Protein AF-A0A1Q7F976-F1 (afdb_monomer_lite)

pLDDT: mean 73.35, std 11.78, range [41.16, 89.0]

Structure (mmCIF, N/CA/C/O backbone):
data_AF-A0A1Q7F976-F1
#
_entry.id   AF-A0A1Q7F976-F1
#
loop_
_atom_site.group_PDB
_atom_site.id
_atom_site.type_symbol
_atom_site.label_atom_id
_atom_site.label_alt_id
_atom_site.label_comp_id
_atom_site.label_asym_id
_atom_site.label_entity_id
_atom_site.label_seq_id
_atom_site.pdbx_PDB_ins_code
_atom_site.Cartn_x
_atom_site.Cartn_y
_atom_site.Cartn_z
_atom_site.occupancy
_atom_site.B_iso_or_equiv
_atom_site.auth_seq_id
_atom_site.auth_comp_id
_atom_site.auth_asym_id
_atom_site.auth_atom_id
_atom_site.pdbx_PDB_model_num
ATOM 1 N N . MET A 1 1 ? 23.809 20.352 -14.534 1.00 45.12 1 MET A N 1
ATOM 2 C CA . MET A 1 1 ? 22.730 19.945 -15.462 1.00 45.12 1 MET A CA 1
ATOM 3 C C . MET A 1 1 ? 21.650 19.238 -14.644 1.00 45.12 1 MET A C 1
ATOM 5 O O . MET A 1 1 ? 21.762 18.044 -14.428 1.00 45.12 1 MET A O 1
ATOM 9 N N . SER A 1 2 ? 20.694 19.978 -14.065 1.00 55.66 2 SER A N 1
ATOM 10 C CA . SER A 1 2 ? 19.884 19.499 -12.921 1.00 55.66 2 SER A CA 1
ATOM 11 C C . SER A 1 2 ? 18.359 19.599 -13.085 1.00 55.66 2 SER A C 1
ATOM 13 O O . SER A 1 2 ? 17.654 19.548 -12.088 1.00 55.66 2 SER A O 1
ATOM 15 N N . TYR A 1 3 ? 17.821 19.748 -14.299 1.00 52.50 3 TYR A N 1
ATOM 16 C CA . TYR A 1 3 ? 16.358 19.837 -14.491 1.00 52.50 3 TYR A CA 1
ATOM 17 C C . TYR A 1 3 ? 15.817 19.083 -15.719 1.00 52.50 3 TYR A C 1
ATOM 19 O O . TYR A 1 3 ? 14.604 18.954 -15.863 1.00 52.50 3 TYR A O 1
ATOM 27 N N . ALA A 1 4 ? 16.682 18.533 -16.580 1.00 52.12 4 ALA A N 1
ATOM 28 C CA . ALA A 1 4 ? 16.247 17.774 -17.758 1.00 52.12 4 ALA A CA 1
ATOM 29 C C . ALA A 1 4 ? 15.749 16.356 -17.402 1.00 52.12 4 ALA A C 1
ATOM 31 O O . ALA A 1 4 ? 14.689 15.955 -17.876 1.00 52.12 4 ALA A O 1
ATOM 32 N N . HIS A 1 5 ? 16.421 15.655 -16.478 1.00 50.91 5 HIS A N 1
ATOM 33 C CA . HIS A 1 5 ? 16.017 14.314 -16.014 1.00 50.91 5 HIS A CA 1
ATOM 34 C C . HIS A 1 5 ? 14.672 14.295 -15.269 1.00 50.91 5 HIS A C 1
ATOM 36 O O . HIS A 1 5 ? 13.931 13.322 -15.339 1.00 50.91 5 HIS A O 1
ATOM 42 N N . VAL A 1 6 ? 14.295 15.403 -14.622 1.00 55.97 6 VAL A N 1
ATOM 43 C CA . VAL A 1 6 ? 12.993 15.534 -13.938 1.00 55.97 6 VAL A CA 1
ATOM 44 C C . VAL A 1 6 ? 11.844 15.720 -14.943 1.00 55.97 6 VAL A C 1
ATOM 46 O O . VAL A 1 6 ? 10.697 15.396 -14.647 1.00 55.97 6 VAL A O 1
ATOM 49 N N . ARG A 1 7 ? 12.140 16.215 -16.154 1.00 49.50 7 ARG A N 1
ATOM 50 C CA . ARG A 1 7 ? 11.146 16.503 -17.201 1.00 49.50 7 ARG A CA 1
ATOM 51 C C . ARG A 1 7 ? 10.972 15.371 -18.214 1.00 49.50 7 ARG A C 1
ATOM 53 O O . ARG A 1 7 ? 9.927 15.311 -18.852 1.00 49.50 7 ARG A O 1
ATOM 60 N N . GLN A 1 8 ? 11.964 14.492 -18.350 1.00 47.47 8 GLN A N 1
ATOM 61 C CA . GLN A 1 8 ? 11.939 13.363 -19.286 1.00 47.47 8 GLN A CA 1
ATOM 62 C C . GLN A 1 8 ? 11.235 12.111 -18.762 1.00 47.47 8 GLN A C 1
ATOM 64 O O . GLN A 1 8 ? 11.178 11.119 -19.477 1.00 47.47 8 GLN A O 1
ATOM 69 N N . GLY A 1 9 ? 10.636 12.159 -17.570 1.00 45.19 9 GLY A N 1
ATOM 70 C CA . GLY A 1 9 ? 9.813 11.051 -17.111 1.00 45.19 9 GLY A CA 1
ATOM 71 C C . GLY A 1 9 ? 10.620 9.766 -16.975 1.00 45.19 9 GLY A C 1
ATOM 72 O O . GLY A 1 9 ? 10.158 8.712 -17.394 1.00 45.19 9 GLY A O 1
ATOM 73 N N . GLU A 1 10 ? 11.780 9.823 -16.315 1.00 41.16 10 GLU A N 1
ATOM 74 C CA . GLU A 1 10 ? 12.321 8.635 -15.646 1.00 41.16 10 GLU A CA 1
ATOM 75 C C . GLU A 1 10 ? 11.420 8.291 -14.443 1.00 41.16 10 GLU A C 1
ATOM 77 O O . GLU A 1 10 ? 11.814 8.292 -13.284 1.00 41.16 10 GLU A O 1
ATOM 82 N N . PHE A 1 11 ? 10.148 8.011 -14.730 1.00 50.72 11 PHE A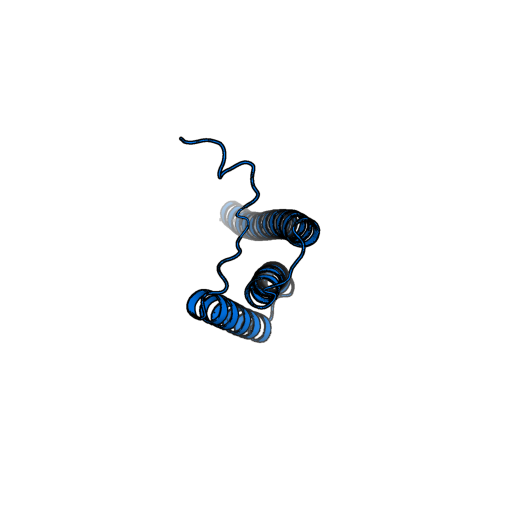 N 1
ATOM 83 C CA . PHE A 1 11 ? 9.279 7.173 -13.919 1.00 50.72 11 PHE A CA 1
ATOM 84 C C . PHE A 1 11 ? 9.633 5.709 -14.217 1.00 50.72 11 PHE A C 1
ATOM 86 O O . PHE A 1 11 ? 8.751 4.898 -14.486 1.00 50.72 11 PHE A O 1
ATOM 93 N N . THR A 1 12 ? 10.924 5.369 -14.220 1.00 50.41 12 THR A N 1
ATOM 94 C CA . THR A 1 12 ? 11.376 3.982 -14.281 1.00 50.41 12 THR A CA 1
ATOM 95 C C . THR A 1 12 ? 11.046 3.387 -12.920 1.00 50.41 12 THR A C 1
ATOM 97 O O . THR A 1 12 ? 11.738 3.580 -11.921 1.00 50.41 12 THR A O 1
ATOM 100 N N . TRP A 1 13 ? 9.872 2.768 -12.823 1.00 54.38 13 TRP A N 1
ATOM 101 C CA . TRP A 1 13 ? 9.531 1.999 -11.639 1.00 54.38 13 TRP A CA 1
ATOM 102 C C . TRP A 1 13 ? 10.619 0.931 -11.488 1.00 54.38 13 TRP A C 1
ATOM 104 O O . TRP A 1 13 ? 10.961 0.267 -12.460 1.00 54.38 13 TRP A O 1
ATOM 114 N N . SER A 1 14 ? 11.250 0.828 -10.316 1.00 58.41 14 SER A N 1
ATOM 115 C CA . SER A 1 14 ? 12.342 -0.131 -10.124 1.00 58.41 14 SER A CA 1
ATOM 116 C C . SER A 1 14 ? 11.773 -1.543 -10.296 1.00 58.41 14 SER A C 1
ATOM 118 O O . SER A 1 14 ? 11.034 -2.045 -9.448 1.00 58.41 14 SER A O 1
ATOM 120 N N . HIS A 1 15 ? 12.094 -2.153 -11.438 1.00 63.94 15 HIS A N 1
ATOM 121 C CA . HIS A 1 15 ? 11.772 -3.537 -11.788 1.00 63.94 15 HIS A CA 1
ATOM 122 C C . HIS A 1 15 ? 12.800 -4.517 -11.206 1.00 63.94 15 HIS A C 1
ATOM 124 O O . HIS A 1 15 ? 12.889 -5.668 -11.631 1.00 63.94 15 HIS A O 1
ATOM 130 N N . ASP A 1 16 ? 13.597 -4.067 -10.233 1.00 70.50 16 ASP A N 1
ATOM 131 C CA . ASP A 1 16 ? 14.537 -4.918 -9.525 1.00 70.50 16 ASP A CA 1
ATOM 132 C C . ASP A 1 16 ? 13.789 -6.068 -8.843 1.00 70.50 16 ASP A C 1
ATOM 134 O O . ASP A 1 16 ? 12.766 -5.875 -8.176 1.00 70.50 16 ASP A O 1
ATOM 138 N N . LEU A 1 17 ? 14.338 -7.279 -8.963 1.00 72.44 17 LEU A N 1
ATOM 139 C CA . LEU A 1 17 ? 13.794 -8.486 -8.330 1.00 72.44 17 LEU A CA 1
ATOM 140 C C . LEU A 1 17 ? 13.556 -8.288 -6.826 1.00 72.44 17 LEU A C 1
ATOM 142 O O . LEU A 1 17 ? 12.591 -8.811 -6.277 1.00 72.44 17 LEU A O 1
ATOM 146 N N . LEU A 1 18 ? 14.392 -7.483 -6.166 1.00 77.12 18 LEU A N 1
ATOM 147 C CA . LEU A 1 18 ? 14.248 -7.143 -4.753 1.00 77.12 18 LEU A CA 1
ATOM 148 C C . LEU A 1 18 ? 12.973 -6.333 -4.470 1.00 77.12 18 LEU A C 1
ATOM 150 O O . LEU A 1 18 ? 12.281 -6.608 -3.487 1.00 77.12 18 LEU A O 1
ATOM 154 N N . SER A 1 19 ? 12.629 -5.382 -5.339 1.00 74.06 19 SER A N 1
ATOM 155 C CA . SER A 1 19 ? 11.387 -4.608 -5.247 1.00 74.06 19 SER A CA 1
ATOM 156 C C . SER A 1 19 ? 10.177 -5.531 -5.398 1.00 74.06 19 SER A C 1
ATOM 158 O O . SER A 1 19 ? 9.275 -5.506 -4.562 1.00 74.06 19 SER A O 1
ATOM 160 N N . ILE A 1 20 ? 10.198 -6.420 -6.396 1.00 76.94 20 ILE A N 1
ATOM 161 C CA . ILE A 1 20 ? 9.134 -7.406 -6.653 1.00 76.94 20 ILE A CA 1
ATOM 162 C C . ILE A 1 20 ? 8.944 -8.340 -5.448 1.00 76.94 20 ILE A C 1
ATOM 164 O O . ILE A 1 20 ? 7.820 -8.507 -4.971 1.00 76.94 20 ILE A O 1
ATOM 168 N N . VAL A 1 21 ? 10.031 -8.906 -4.913 1.00 83.44 21 VAL A N 1
ATOM 169 C CA . VAL A 1 21 ? 9.994 -9.788 -3.733 1.00 83.44 21 VAL A CA 1
ATOM 170 C C . VAL A 1 21 ? 9.459 -9.045 -2.513 1.00 83.44 21 VAL A C 1
ATOM 172 O O . VAL A 1 21 ? 8.610 -9.573 -1.799 1.00 83.44 21 VAL A O 1
ATOM 175 N N . THR A 1 22 ? 9.898 -7.805 -2.295 1.00 82.38 22 THR A N 1
ATOM 176 C CA . THR A 1 22 ? 9.423 -6.977 -1.180 1.00 82.38 22 THR A CA 1
ATOM 177 C C . THR A 1 22 ? 7.912 -6.783 -1.259 1.00 82.38 22 THR A C 1
ATOM 179 O O . THR A 1 22 ? 7.203 -7.063 -0.294 1.00 82.38 22 THR A O 1
ATOM 182 N N . TYR A 1 23 ? 7.394 -6.376 -2.419 1.00 80.5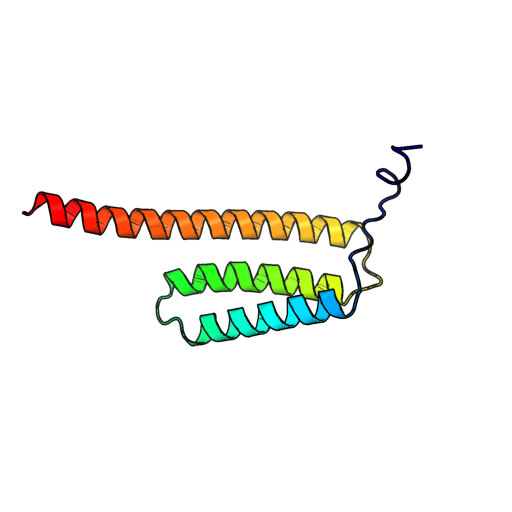6 23 TYR A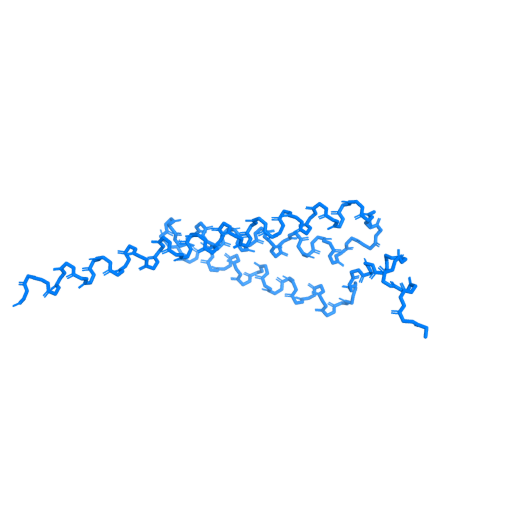 N 1
ATOM 183 C CA . TYR A 1 23 ? 5.954 -6.232 -2.624 1.00 80.56 23 TYR A CA 1
ATOM 184 C C . TYR A 1 23 ? 5.201 -7.558 -2.423 1.00 80.56 23 TYR A C 1
ATOM 186 O O . TYR A 1 23 ? 4.159 -7.560 -1.769 1.00 80.56 23 TYR A O 1
ATOM 194 N N . ALA A 1 24 ? 5.731 -8.686 -2.907 1.00 82.94 24 ALA A N 1
ATOM 195 C CA . ALA A 1 24 ? 5.116 -10.002 -2.719 1.00 82.94 24 ALA A CA 1
ATOM 196 C C . ALA A 1 24 ? 5.015 -10.395 -1.235 1.00 82.94 24 ALA A C 1
ATOM 198 O O . ALA A 1 24 ? 3.961 -10.850 -0.786 1.00 82.94 24 ALA A O 1
ATOM 199 N N . VAL A 1 25 ? 6.077 -10.164 -0.456 1.00 89.00 25 VAL A N 1
ATOM 200 C CA . VAL A 1 25 ? 6.083 -10.407 0.995 1.00 89.00 25 VAL A CA 1
ATOM 201 C C . VAL A 1 25 ? 5.023 -9.554 1.688 1.00 89.00 25 VAL A C 1
ATOM 203 O O . VAL A 1 25 ? 4.257 -10.079 2.492 1.00 89.00 25 VAL A O 1
ATOM 206 N N . TRP A 1 26 ? 4.920 -8.266 1.347 1.00 85.88 26 TRP A N 1
ATOM 207 C CA . TRP A 1 26 ? 3.901 -7.381 1.918 1.00 85.88 26 TRP A CA 1
ATOM 208 C C . TRP A 1 26 ? 2.478 -7.825 1.581 1.00 85.88 26 TRP A C 1
ATOM 210 O O . TRP A 1 26 ? 1.624 -7.853 2.465 1.00 85.88 26 TRP A O 1
ATOM 220 N N . VAL A 1 27 ? 2.221 -8.224 0.333 1.00 86.00 27 VAL A N 1
ATOM 221 C CA . VAL A 1 27 ? 0.914 -8.741 -0.099 1.00 86.00 27 VAL A CA 1
ATOM 222 C C . VAL A 1 27 ? 0.538 -9.998 0.691 1.00 86.00 27 VAL A C 1
ATOM 224 O O . VAL A 1 27 ? -0.568 -10.063 1.228 1.00 86.00 27 VAL A O 1
ATOM 227 N N . LEU A 1 28 ? 1.450 -10.966 0.826 1.00 87.12 28 LEU A N 1
ATOM 228 C CA . LEU A 1 28 ? 1.209 -12.198 1.590 1.00 87.12 28 LEU A CA 1
ATOM 229 C C . LEU A 1 28 ? 0.997 -11.924 3.082 1.00 87.12 28 LEU A C 1
ATOM 231 O O . LEU A 1 28 ? 0.082 -12.481 3.689 1.00 87.12 28 LEU A O 1
ATOM 235 N N . LEU A 1 29 ? 1.806 -11.039 3.664 1.00 86.25 29 LEU A N 1
ATOM 236 C CA . LEU A 1 29 ? 1.704 -10.653 5.068 1.00 86.25 29 LEU A CA 1
ATOM 237 C C . LEU A 1 29 ? 0.345 -10.009 5.358 1.00 86.25 29 LEU A C 1
ATOM 239 O O . LEU A 1 29 ? -0.336 -10.398 6.308 1.00 86.25 29 LEU A O 1
ATOM 243 N N . ILE A 1 30 ? -0.088 -9.063 4.522 1.00 85.69 30 ILE A N 1
ATOM 244 C CA . ILE A 1 30 ? -1.384 -8.402 4.695 1.00 85.69 30 ILE A CA 1
ATOM 245 C C . ILE A 1 30 ? -2.532 -9.390 4.448 1.00 85.69 30 ILE A C 1
ATOM 247 O O . ILE A 1 30 ? -3.511 -9.366 5.190 1.00 85.69 30 ILE A O 1
ATOM 251 N N . ALA A 1 31 ? -2.417 -10.295 3.471 1.00 84.81 31 ALA A N 1
ATOM 252 C CA . ALA A 1 31 ? -3.413 -11.344 3.245 1.00 84.81 31 ALA A CA 1
ATOM 253 C C . ALA A 1 31 ? -3.578 -12.260 4.471 1.00 84.81 31 ALA A C 1
ATOM 255 O O . ALA A 1 31 ? -4.706 -12.557 4.868 1.00 84.81 31 ALA A O 1
ATOM 256 N N . GLY A 1 32 ? -2.470 -12.645 5.113 1.00 85.19 32 GLY A N 1
ATOM 257 C CA . GLY A 1 32 ? -2.488 -13.393 6.372 1.00 85.19 32 GLY A CA 1
ATOM 258 C C . GLY A 1 32 ? -3.202 -12.629 7.490 1.00 85.19 32 GLY A C 1
ATOM 259 O O . GLY A 1 32 ? -4.087 -13.176 8.146 1.00 85.19 32 GLY A O 1
ATOM 260 N N . LEU A 1 33 ? -2.906 -11.335 7.647 1.00 8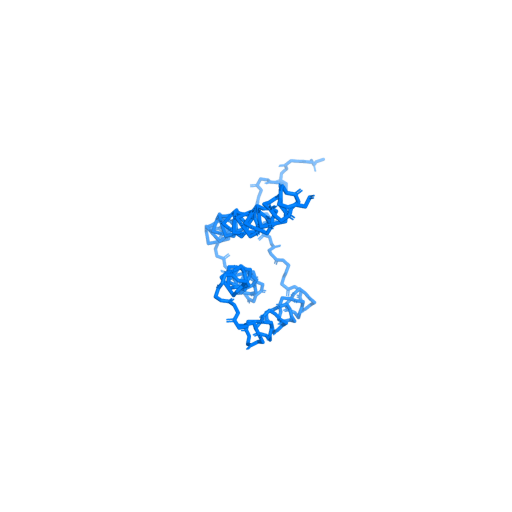3.44 33 LEU A N 1
ATOM 261 C CA . LEU A 1 33 ? -3.578 -10.474 8.629 1.00 83.44 33 LEU A CA 1
ATOM 262 C C . LEU A 1 33 ? -5.084 -10.329 8.351 1.00 83.44 33 LEU A C 1
ATOM 264 O O . LEU A 1 33 ? -5.893 -10.354 9.278 1.00 83.44 33 LEU A O 1
ATOM 268 N N . ILE A 1 34 ? -5.491 -10.226 7.084 1.00 83.62 34 ILE A N 1
ATOM 269 C CA . ILE A 1 34 ? -6.911 -10.200 6.696 1.00 83.62 34 ILE A CA 1
ATOM 270 C C . ILE A 1 34 ? -7.610 -11.503 7.099 1.00 83.62 34 ILE A C 1
ATOM 272 O O . ILE A 1 34 ? -8.754 -11.449 7.545 1.00 83.62 34 ILE A O 1
ATOM 276 N N . SER A 1 35 ? -6.941 -12.650 6.957 1.00 82.50 35 SER A N 1
ATOM 277 C CA . SER A 1 35 ? -7.502 -13.954 7.327 1.00 82.50 35 SER A CA 1
ATOM 278 C C . SER A 1 35 ? -7.716 -14.096 8.837 1.00 82.50 35 SER A C 1
ATOM 280 O O . SER A 1 35 ? -8.708 -14.688 9.256 1.00 82.50 35 SER A O 1
ATOM 282 N N . GLU A 1 36 ? -6.818 -13.534 9.647 1.00 82.81 36 GLU A N 1
ATOM 283 C CA . GLU A 1 36 ? -6.874 -13.638 11.112 1.00 82.81 36 GLU A CA 1
ATOM 284 C C . GLU A 1 36 ? -7.828 -12.602 11.746 1.00 82.81 36 GLU A C 1
ATOM 286 O O . GLU A 1 36 ? -8.398 -12.812 12.820 1.00 82.81 36 GLU A O 1
ATOM 291 N N . THR A 1 37 ? -8.054 -11.464 11.081 1.00 80.19 37 THR A N 1
ATOM 292 C CA . THR A 1 37 ? -8.881 -10.372 11.624 1.00 80.19 37 THR A CA 1
ATOM 293 C C . THR A 1 37 ? -10.384 -10.683 11.577 1.00 80.19 37 THR A C 1
ATOM 295 O O . THR A 1 37 ? -11.042 -10.653 10.538 1.00 80.19 37 THR A O 1
ATOM 298 N N . ARG A 1 38 ? -10.977 -10.919 12.756 1.00 71.69 38 ARG A N 1
ATOM 299 C CA . ARG A 1 38 ? -12.428 -11.146 12.934 1.00 71.69 38 ARG A CA 1
ATOM 300 C C . ARG A 1 38 ? -13.270 -9.862 12.874 1.00 71.69 38 ARG A C 1
ATOM 302 O O . ARG A 1 38 ? -14.461 -9.923 12.575 1.00 71.69 38 ARG A O 1
ATOM 309 N N . CYS A 1 39 ? -12.682 -8.701 13.160 1.00 78.62 39 CYS A N 1
ATOM 310 C CA . CYS A 1 39 ? -13.387 -7.420 13.171 1.00 78.62 39 CYS A CA 1
ATOM 311 C C . CYS A 1 39 ? -13.485 -6.818 11.763 1.00 78.62 39 CYS A C 1
ATOM 313 O O . CYS A 1 39 ? -12.474 -6.432 11.175 1.00 78.62 39 CYS A O 1
ATOM 315 N N . LEU A 1 40 ? -14.711 -6.620 11.261 1.00 71.00 40 LEU A N 1
ATOM 316 C CA . LEU A 1 40 ? -14.968 -5.988 9.954 1.00 71.00 40 LEU A CA 1
ATOM 317 C C . LEU A 1 40 ? -14.309 -4.606 9.807 1.00 71.00 40 LEU A C 1
ATOM 319 O O . LEU A 1 40 ? -13.868 -4.246 8.716 1.00 71.00 40 LEU A O 1
ATOM 323 N N . ARG A 1 41 ? -14.205 -3.841 10.902 1.00 69.62 41 ARG A N 1
ATOM 324 C CA . ARG A 1 41 ? -13.618 -2.495 10.875 1.00 69.62 41 ARG A CA 1
ATOM 325 C C . ARG A 1 41 ? -12.100 -2.502 10.695 1.00 69.62 41 ARG A C 1
ATOM 327 O O . ARG A 1 41 ? -11.577 -1.677 9.957 1.00 69.62 41 ARG A O 1
ATOM 334 N N . GLU A 1 42 ? -11.405 -3.432 11.343 1.00 75.62 42 GLU A N 1
ATOM 335 C CA . GLU A 1 42 ? -9.955 -3.610 11.176 1.00 75.62 42 GLU A CA 1
ATOM 336 C C . GLU A 1 42 ? -9.657 -4.241 9.808 1.00 75.62 42 GLU A C 1
ATOM 338 O O . GLU A 1 42 ? -8.747 -3.804 9.106 1.00 75.62 42 GLU A O 1
ATOM 343 N N . ARG A 1 43 ? -10.512 -5.167 9.357 1.00 80.44 43 ARG A N 1
ATOM 344 C CA . ARG A 1 43 ? -10.418 -5.795 8.035 1.00 80.44 43 ARG A CA 1
ATOM 345 C C . ARG A 1 43 ? -10.497 -4.788 6.882 1.00 80.44 43 ARG A C 1
ATOM 347 O O . ARG A 1 43 ? -9.744 -4.921 5.925 1.00 80.44 43 ARG A O 1
ATOM 354 N N . LEU A 1 44 ? -11.351 -3.764 6.972 1.00 79.44 44 LEU A N 1
ATOM 355 C CA . LEU A 1 44 ? -11.452 -2.694 5.965 1.00 79.44 44 LEU A CA 1
ATOM 356 C C . LEU A 1 44 ? -10.131 -1.934 5.769 1.00 79.44 44 LEU A C 1
ATOM 358 O O . LEU A 1 44 ? -9.740 -1.673 4.633 1.00 79.44 44 LEU A O 1
ATOM 362 N N . PHE A 1 45 ? -9.421 -1.624 6.858 1.00 80.06 45 PHE A N 1
ATOM 363 C CA . PHE A 1 45 ? -8.105 -0.984 6.788 1.00 80.06 45 PHE A CA 1
ATOM 364 C C . PHE A 1 45 ? -7.091 -1.889 6.083 1.00 80.06 45 PHE A C 1
ATOM 366 O O . PHE A 1 45 ? -6.419 -1.456 5.148 1.00 80.06 45 PHE A O 1
ATOM 373 N N . PHE A 1 46 ? -7.029 -3.164 6.472 1.00 80.81 46 PHE A N 1
ATOM 374 C CA . PHE A 1 46 ? -6.113 -4.110 5.841 1.00 80.81 46 PHE A CA 1
ATOM 375 C C . PHE A 1 46 ? -6.428 -4.343 4.363 1.00 80.81 46 PHE A C 1
ATOM 377 O O . PHE A 1 46 ? -5.500 -4.441 3.573 1.00 80.81 46 PHE A O 1
ATOM 384 N N . VAL A 1 47 ? -7.701 -4.359 3.960 1.00 83.19 47 VAL A N 1
ATOM 385 C CA . VAL A 1 47 ? -8.098 -4.480 2.546 1.00 83.19 47 VAL A CA 1
ATOM 386 C C . VAL A 1 47 ? -7.672 -3.255 1.728 1.00 83.19 47 VAL A C 1
ATOM 388 O O . VAL A 1 47 ? -7.179 -3.417 0.613 1.00 83.19 47 VAL A O 1
ATOM 391 N N . LEU A 1 48 ? -7.803 -2.039 2.273 1.00 82.12 48 LEU A N 1
ATOM 392 C CA . LEU A 1 48 ? -7.326 -0.814 1.614 1.00 82.12 48 LEU A CA 1
ATOM 393 C C . LEU A 1 48 ? -5.804 -0.838 1.422 1.00 82.12 48 LEU A C 1
ATOM 395 O O . LEU A 1 48 ? -5.302 -0.552 0.336 1.00 82.12 48 LEU A O 1
ATOM 399 N N . VAL A 1 49 ? -5.065 -1.226 2.462 1.00 82.12 49 VAL A N 1
ATOM 400 C CA . VAL A 1 49 ? -3.604 -1.339 2.388 1.00 82.12 49 VAL A CA 1
ATOM 401 C C . VAL A 1 49 ? -3.202 -2.468 1.432 1.00 82.12 49 VAL A C 1
ATOM 403 O O . VAL A 1 49 ? -2.322 -2.271 0.600 1.00 82.12 49 VAL A O 1
ATOM 406 N N . PHE A 1 50 ? -3.894 -3.609 1.464 1.00 85.56 50 PHE A N 1
ATOM 407 C CA . PHE A 1 50 ? -3.677 -4.730 0.548 1.00 85.56 50 PHE A CA 1
ATOM 408 C C . PHE A 1 50 ? -3.802 -4.295 -0.908 1.00 85.56 50 PHE A C 1
ATOM 410 O O . PHE A 1 50 ? -2.849 -4.453 -1.664 1.00 85.56 50 PHE A O 1
ATOM 417 N N . ALA A 1 51 ? -4.927 -3.677 -1.280 1.00 85.50 51 ALA A N 1
ATOM 418 C CA . ALA A 1 51 ? -5.167 -3.214 -2.644 1.00 85.50 51 ALA A CA 1
ATOM 419 C C . ALA A 1 51 ? -4.062 -2.262 -3.123 1.00 85.50 51 ALA A C 1
ATOM 421 O O . ALA A 1 51 ? -3.605 -2.353 -4.261 1.00 85.50 51 ALA A O 1
ATOM 422 N N . ASN A 1 52 ? -3.581 -1.392 -2.238 1.00 85.00 52 ASN A N 1
ATOM 423 C CA . ASN A 1 52 ? -2.498 -0.473 -2.544 1.00 85.00 52 ASN A CA 1
ATOM 424 C C . ASN A 1 52 ? -1.162 -1.190 -2.823 1.00 85.00 52 ASN A C 1
ATOM 426 O O . ASN A 1 52 ? -0.497 -0.908 -3.820 1.00 85.00 52 ASN A O 1
ATOM 430 N N . PHE A 1 53 ? -0.791 -2.165 -1.987 1.00 80.38 53 PHE A N 1
ATOM 431 C CA . PHE A 1 53 ? 0.411 -2.976 -2.205 1.00 80.38 53 PHE A CA 1
ATOM 432 C C . PHE A 1 53 ? 0.290 -3.884 -3.433 1.00 80.38 53 PHE A C 1
ATOM 434 O O . PHE A 1 53 ? 1.277 -4.073 -4.140 1.00 80.38 53 PHE A O 1
ATOM 441 N N . THR A 1 54 ? -0.904 -4.397 -3.743 1.00 83.81 54 THR A N 1
ATOM 442 C CA . THR A 1 54 ? -1.147 -5.168 -4.969 1.00 83.81 54 THR A CA 1
ATOM 443 C C . THR A 1 54 ? -0.989 -4.297 -6.213 1.00 83.81 54 THR A C 1
ATOM 445 O O . THR A 1 54 ? -0.352 -4.725 -7.169 1.00 83.81 54 THR A O 1
ATOM 448 N N . LEU A 1 55 ? -1.497 -3.061 -6.200 1.00 80.69 55 LEU A N 1
ATOM 449 C CA . LEU A 1 55 ? -1.292 -2.109 -7.297 1.00 80.69 55 LEU A CA 1
ATOM 450 C C . LEU A 1 55 ? 0.199 -1.790 -7.501 1.00 80.69 55 LEU A C 1
ATOM 452 O O . LEU A 1 55 ? 0.670 -1.781 -8.637 1.00 80.69 55 LEU A O 1
ATOM 456 N N . GLY A 1 56 ? 0.950 -1.597 -6.411 1.00 76.62 56 GLY A N 1
ATOM 457 C CA . GLY A 1 56 ? 2.405 -1.415 -6.455 1.00 76.62 56 GLY A CA 1
ATOM 458 C C . GLY A 1 56 ? 3.158 -2.643 -6.980 1.00 76.62 56 GLY A C 1
ATOM 459 O O . GLY A 1 56 ? 4.089 -2.492 -7.768 1.00 76.62 56 GLY A O 1
ATOM 460 N N . PHE A 1 57 ? 2.722 -3.852 -6.611 1.00 77.31 57 PHE A N 1
ATOM 461 C CA . PHE A 1 57 ? 3.270 -5.112 -7.123 1.00 77.31 57 PHE A CA 1
ATOM 462 C C . PHE A 1 57 ? 3.018 -5.280 -8.623 1.00 77.31 57 PHE A C 1
ATOM 464 O O . PHE A 1 57 ? 3.940 -5.601 -9.367 1.00 77.31 57 PHE A O 1
ATOM 471 N N . VAL A 1 58 ? 1.786 -5.027 -9.078 1.00 79.06 58 VAL A N 1
ATOM 472 C CA . VAL A 1 58 ? 1.428 -5.104 -10.501 1.00 79.06 58 VAL A CA 1
ATOM 473 C C . VAL A 1 58 ? 2.302 -4.150 -11.305 1.00 79.06 58 VAL A C 1
ATOM 475 O O . VAL A 1 58 ? 2.883 -4.571 -12.297 1.00 79.06 58 VAL A O 1
ATOM 478 N N . LEU A 1 59 ? 2.492 -2.910 -10.842 1.00 73.88 59 LEU A N 1
ATOM 479 C CA . LEU A 1 59 ? 3.420 -1.980 -11.488 1.00 73.88 59 LEU A CA 1
ATOM 480 C C . LEU A 1 59 ? 4.876 -2.446 -11.449 1.00 73.88 59 LEU A C 1
ATOM 482 O O . LEU A 1 59 ? 5.589 -2.263 -12.428 1.00 73.88 59 LEU A O 1
ATOM 486 N N . ALA A 1 60 ? 5.317 -3.064 -10.352 1.00 71.75 60 ALA A N 1
ATOM 487 C CA . ALA A 1 60 ? 6.675 -3.591 -10.242 1.00 71.75 60 ALA A CA 1
ATOM 488 C C . ALA A 1 60 ? 6.951 -4.731 -11.231 1.00 71.75 60 ALA A C 1
ATOM 490 O O . ALA A 1 60 ? 8.073 -4.860 -11.711 1.00 71.75 60 ALA A O 1
ATOM 491 N N . VAL A 1 61 ? 5.941 -5.535 -11.566 1.00 73.88 61 VAL A N 1
ATOM 492 C CA . VAL A 1 61 ? 6.061 -6.633 -12.537 1.00 73.88 61 VAL A CA 1
ATOM 493 C C . VAL A 1 61 ? 5.866 -6.147 -13.979 1.00 73.88 61 VAL A C 1
ATOM 495 O O . VAL A 1 61 ? 6.400 -6.742 -14.913 1.00 73.88 61 VAL A O 1
ATOM 498 N N . TRP A 1 62 ? 5.117 -5.064 -14.186 1.00 74.25 62 TRP A N 1
ATOM 499 C CA . TRP A 1 62 ? 4.728 -4.601 -15.516 1.00 74.25 62 TRP A CA 1
ATOM 500 C C . TRP A 1 62 ? 5.740 -3.607 -16.106 1.00 74.25 62 TRP A C 1
ATOM 502 O O . TRP A 1 62 ? 5.541 -2.396 -16.072 1.00 74.25 62 TRP A O 1
ATOM 512 N N . ALA A 1 63 ? 6.832 -4.151 -16.657 1.00 65.25 63 ALA A N 1
ATOM 513 C CA . ALA A 1 63 ? 7.966 -3.399 -17.217 1.00 65.25 63 ALA A CA 1
ATOM 514 C C . ALA A 1 63 ? 7.625 -2.470 -18.397 1.00 65.25 63 ALA A C 1
ATOM 516 O O . ALA A 1 63 ? 8.278 -1.452 -18.593 1.00 65.25 63 ALA A O 1
ATOM 517 N N . GLU A 1 64 ? 6.570 -2.788 -19.147 1.00 66.75 64 GLU A N 1
ATOM 518 C CA . GLU A 1 64 ? 6.156 -2.063 -20.359 1.00 66.75 64 GLU A CA 1
ATOM 519 C C . GLU A 1 64 ? 5.005 -1.068 -20.097 1.00 66.75 64 GLU A C 1
ATOM 521 O O . GLU A 1 64 ? 4.267 -0.684 -21.008 1.00 66.75 64 GLU A O 1
ATOM 526 N N . ALA A 1 65 ? 4.767 -0.692 -18.836 1.00 64.19 65 ALA A N 1
ATOM 527 C CA . ALA A 1 65 ? 3.613 0.121 -18.470 1.00 64.19 65 ALA A CA 1
ATOM 528 C C . ALA A 1 65 ? 3.716 1.560 -19.032 1.00 64.19 65 ALA A C 1
ATOM 530 O O . ALA A 1 65 ? 4.675 2.274 -18.731 1.00 64.19 65 ALA A O 1
ATOM 531 N N . PRO A 1 66 ? 2.707 2.053 -19.779 1.00 71.00 66 PRO A N 1
ATOM 532 C CA . PRO A 1 66 ? 2.711 3.423 -20.282 1.00 71.00 66 PRO A CA 1
ATOM 533 C C . PRO A 1 66 ? 2.597 4.436 -19.134 1.00 71.00 66 PRO A C 1
ATOM 535 O O . PRO A 1 66 ? 1.857 4.228 -18.170 1.00 71.00 66 PRO A O 1
ATOM 538 N N . PHE A 1 67 ? 3.276 5.580 -19.260 1.00 67.75 67 PHE A N 1
ATOM 539 C CA . PHE A 1 67 ? 3.361 6.611 -18.212 1.00 67.75 67 PHE A CA 1
ATOM 540 C C . PHE A 1 67 ? 2.004 7.086 -17.666 1.00 67.75 67 PHE A C 1
ATOM 542 O O . PHE A 1 67 ? 1.875 7.367 -16.473 1.00 67.75 67 PHE A O 1
ATOM 549 N N . GLU A 1 68 ? 0.975 7.129 -18.513 1.00 71.94 68 GLU A N 1
ATOM 550 C CA . GLU A 1 68 ? -0.386 7.496 -18.106 1.00 71.94 68 GLU A CA 1
ATOM 551 C C . GLU A 1 68 ? -0.984 6.510 -17.089 1.00 71.94 68 GLU A C 1
ATOM 553 O O . GLU A 1 68 ? -1.665 6.921 -16.148 1.00 71.94 68 GLU A O 1
ATOM 558 N N . MET A 1 69 ? -0.674 5.214 -17.210 1.00 70.69 69 MET A N 1
ATOM 559 C CA . MET A 1 69 ? -1.097 4.199 -16.239 1.00 70.69 69 MET A CA 1
ATOM 560 C C . MET A 1 69 ? -0.363 4.366 -14.906 1.00 70.69 69 MET A C 1
ATOM 562 O O . MET A 1 69 ? -0.994 4.298 -13.852 1.00 70.69 69 MET A O 1
ATOM 566 N N . VAL A 1 70 ? 0.942 4.660 -14.929 1.00 70.88 70 VAL A N 1
ATOM 567 C CA . VAL A 1 70 ? 1.738 4.908 -13.711 1.00 70.88 70 VAL A CA 1
ATOM 568 C C . VAL A 1 70 ? 1.174 6.091 -12.921 1.00 70.88 70 VAL A C 1
ATOM 570 O O . VAL A 1 70 ? 1.029 6.019 -11.696 1.00 70.88 70 VAL A O 1
ATOM 573 N N . ARG A 1 71 ? 0.813 7.178 -13.616 1.00 74.69 71 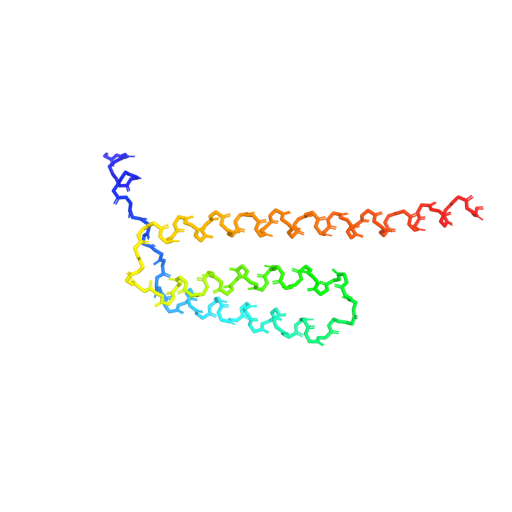ARG A N 1
ATOM 574 C CA . ARG A 1 71 ? 0.200 8.363 -13.001 1.00 74.69 71 ARG A CA 1
ATOM 575 C C . ARG A 1 71 ? -1.159 8.037 -12.383 1.00 74.69 71 ARG A C 1
ATOM 577 O O . ARG A 1 71 ? -1.362 8.331 -11.206 1.00 74.69 71 ARG A O 1
ATOM 584 N N . LYS A 1 72 ? -2.044 7.370 -13.130 1.00 78.69 72 LYS A N 1
ATOM 585 C CA . LYS A 1 72 ? -3.362 6.942 -12.632 1.00 78.69 72 LYS A CA 1
ATOM 586 C C . LYS A 1 72 ? -3.243 6.063 -11.391 1.00 78.69 72 LYS A C 1
ATOM 588 O O . LYS A 1 72 ? -3.962 6.277 -10.420 1.00 78.69 72 LYS A O 1
ATOM 593 N N . VAL A 1 73 ? -2.314 5.107 -11.381 1.00 79.00 73 VAL A N 1
ATOM 594 C CA . VAL A 1 73 ? -2.123 4.232 -10.217 1.00 79.00 73 VAL A CA 1
ATOM 595 C C . VAL A 1 73 ? -1.559 4.993 -9.020 1.00 79.00 73 VAL A C 1
ATOM 597 O O . VAL A 1 73 ? -1.984 4.726 -7.901 1.00 79.00 73 VAL A O 1
ATOM 600 N N . ARG A 1 74 ? -0.675 5.980 -9.213 1.00 78.44 74 ARG A N 1
ATOM 601 C CA . ARG A 1 74 ? -0.223 6.848 -8.109 1.00 78.44 74 ARG A CA 1
ATOM 602 C C . ARG A 1 74 ? -1.358 7.677 -7.507 1.00 78.44 74 ARG A C 1
ATOM 604 O O . ARG A 1 74 ? -1.417 7.799 -6.288 1.00 78.44 74 ARG A O 1
ATOM 611 N N . GLU A 1 75 ? -2.253 8.218 -8.330 1.00 82.75 75 GLU A N 1
ATOM 612 C CA . GLU A 1 75 ? -3.443 8.946 -7.858 1.00 82.75 75 GLU A CA 1
ATOM 613 C C . GLU A 1 75 ? -4.402 8.029 -7.089 1.00 82.75 75 GLU A C 1
ATOM 615 O O . GLU A 1 75 ? -4.890 8.378 -6.016 1.00 82.75 75 GLU A O 1
ATOM 620 N N . ILE A 1 76 ? -4.628 6.817 -7.596 1.00 82.31 76 ILE A N 1
ATOM 621 C CA . ILE A 1 76 ? -5.440 5.805 -6.913 1.00 82.31 76 ILE A CA 1
ATOM 622 C C . ILE A 1 76 ? -4.778 5.405 -5.586 1.00 82.31 76 ILE A C 1
ATOM 624 O O . ILE A 1 76 ? -5.435 5.379 -4.549 1.00 82.31 76 ILE A O 1
ATOM 628 N N . SER A 1 77 ? -3.467 5.164 -5.588 1.00 81.69 77 SER A N 1
ATOM 629 C CA . SER A 1 77 ? -2.676 4.807 -4.406 1.00 81.69 77 SER A CA 1
ATOM 630 C C . SER A 1 77 ? -2.739 5.881 -3.317 1.00 81.69 77 SER A C 1
ATOM 632 O O . SER A 1 77 ? -2.931 5.556 -2.143 1.00 81.69 77 SER A O 1
ATOM 634 N N . SER A 1 78 ? -2.642 7.164 -3.679 1.00 79.44 78 SER A N 1
ATOM 635 C CA . SER A 1 78 ? -2.744 8.263 -2.713 1.00 79.44 78 SER A CA 1
ATOM 636 C C . SER A 1 78 ? -4.155 8.392 -2.134 1.00 79.44 78 SER A C 1
ATOM 638 O O . SER A 1 78 ? -4.300 8.588 -0.926 1.00 79.44 78 SER A O 1
ATOM 640 N N . ALA A 1 79 ? -5.195 8.194 -2.950 1.00 85.00 79 ALA A N 1
ATOM 641 C CA . ALA A 1 79 ? -6.577 8.143 -2.481 1.00 85.00 79 ALA A CA 1
ATOM 642 C C . ALA A 1 79 ? -6.815 6.960 -1.523 1.00 85.00 79 ALA A C 1
ATOM 644 O O . ALA A 1 79 ? -7.447 7.127 -0.479 1.00 85.00 79 ALA A O 1
ATOM 645 N N . LEU A 1 80 ? -6.260 5.782 -1.828 1.00 82.75 80 LEU A N 1
ATOM 646 C CA . LEU A 1 80 ? -6.303 4.604 -0.956 1.00 82.75 80 LEU A CA 1
ATOM 647 C C . LEU A 1 80 ? -5.590 4.848 0.379 1.00 82.75 80 LEU A C 1
ATOM 649 O O . LEU A 1 80 ? -6.130 4.494 1.427 1.00 82.75 80 LEU A O 1
ATOM 653 N N . TRP A 1 81 ? -4.427 5.502 0.366 1.00 83.94 81 TRP A N 1
ATOM 654 C CA . TRP A 1 81 ? -3.732 5.915 1.587 1.00 83.94 81 TRP A CA 1
ATOM 655 C C . TRP A 1 81 ? -4.549 6.912 2.414 1.00 83.94 81 TRP A C 1
ATOM 657 O O . TRP A 1 81 ? -4.633 6.765 3.633 1.00 83.94 81 TRP A O 1
ATOM 667 N N . ALA A 1 82 ? -5.190 7.892 1.772 1.00 85.38 82 ALA A N 1
ATOM 668 C CA . ALA A 1 82 ? -6.056 8.850 2.457 1.00 85.38 82 ALA A CA 1
ATOM 669 C C . ALA A 1 82 ? -7.266 8.158 3.104 1.00 85.38 82 ALA A C 1
ATOM 671 O O . ALA A 1 82 ? -7.564 8.397 4.274 1.00 85.38 82 ALA A O 1
ATOM 672 N N . LEU A 1 83 ? -7.922 7.241 2.388 1.00 82.56 83 LEU A N 1
ATOM 673 C CA . LEU A 1 83 ? -9.020 6.435 2.928 1.00 82.56 83 LEU A CA 1
ATOM 674 C C . LEU A 1 83 ? -8.562 5.557 4.096 1.00 82.56 83 LEU A C 1
ATOM 676 O O . LEU A 1 83 ? -9.255 5.476 5.110 1.00 82.56 83 LEU A O 1
ATOM 680 N N . ALA A 1 84 ? -7.382 4.942 3.993 1.00 82.19 84 ALA A N 1
ATOM 681 C CA . ALA A 1 84 ? -6.801 4.157 5.076 1.00 82.19 84 ALA A CA 1
ATOM 682 C C . ALA A 1 84 ? -6.511 5.025 6.313 1.00 82.19 84 ALA A C 1
ATOM 684 O O . ALA A 1 84 ? -6.810 4.614 7.436 1.00 82.19 84 ALA A O 1
ATOM 685 N N . ALA A 1 85 ? -5.999 6.246 6.128 1.00 84.12 85 ALA A N 1
ATOM 686 C CA . ALA A 1 85 ? -5.769 7.194 7.216 1.00 84.12 85 ALA A CA 1
ATOM 687 C C . ALA A 1 85 ? -7.080 7.616 7.897 1.00 84.12 85 ALA A C 1
ATOM 689 O O . ALA A 1 85 ? -7.156 7.629 9.125 1.00 84.12 85 ALA A O 1
ATOM 690 N N . ILE A 1 86 ? -8.134 7.885 7.120 1.00 84.31 86 ILE A N 1
ATOM 691 C CA . ILE A 1 86 ? -9.468 8.196 7.653 1.00 84.31 86 ILE A CA 1
ATOM 692 C C . ILE A 1 86 ? -10.021 7.000 8.433 1.00 84.31 86 ILE A C 1
ATOM 694 O O . ILE A 1 86 ? -10.493 7.170 9.555 1.00 84.31 86 ILE A O 1
ATOM 698 N N . ALA A 1 87 ? -9.924 5.785 7.890 1.00 80.06 87 ALA A N 1
ATOM 699 C CA . ALA A 1 87 ? -10.356 4.572 8.580 1.00 80.06 87 ALA A CA 1
ATOM 700 C C . ALA A 1 87 ? -9.598 4.375 9.905 1.00 80.06 87 ALA A C 1
ATOM 702 O O . ALA A 1 87 ? -10.218 4.086 10.929 1.00 80.06 87 ALA A O 1
ATOM 703 N N . SER A 1 88 ? -8.282 4.603 9.910 1.00 79.25 88 SER A N 1
ATOM 704 C CA . SER A 1 88 ? -7.446 4.573 11.116 1.00 79.25 88 SER A CA 1
ATOM 705 C C . SER A 1 88 ? -7.878 5.628 12.144 1.00 79.25 88 SER A C 1
ATOM 707 O O . SER A 1 88 ? -8.053 5.315 13.322 1.00 79.25 88 SER A O 1
ATOM 709 N N . LEU A 1 89 ? -8.159 6.859 11.704 1.00 83.00 89 LEU A N 1
ATOM 710 C CA . LEU A 1 89 ? -8.635 7.939 12.569 1.00 83.00 89 LEU A CA 1
ATOM 711 C C . LEU A 1 89 ? -10.004 7.622 13.182 1.00 83.00 89 LEU A C 1
ATOM 713 O O . LEU A 1 89 ? -10.187 7.763 14.390 1.00 83.00 89 LEU A O 1
ATOM 717 N N . VAL A 1 90 ? -10.953 7.139 12.376 1.00 82.31 90 VAL A N 1
ATOM 718 C CA . VAL A 1 90 ? -12.266 6.679 12.855 1.00 82.31 90 VAL A CA 1
ATOM 719 C C . VAL A 1 90 ? -12.082 5.569 13.885 1.00 82.31 90 VAL A C 1
ATOM 721 O O . VAL A 1 90 ? -12.764 5.558 14.913 1.00 82.31 90 VAL A O 1
ATOM 724 N N . VAL A 1 91 ? -11.130 4.658 13.650 1.00 77.00 91 VAL A N 1
ATOM 725 C CA . VAL A 1 91 ? -10.848 3.577 14.589 1.00 77.00 91 VAL A CA 1
ATOM 726 C C . VAL A 1 91 ? -10.327 4.110 15.925 1.00 77.00 91 VAL A C 1
ATOM 728 O O . VAL A 1 91 ? -10.816 3.698 16.982 1.00 77.00 91 VAL A O 1
ATOM 731 N N . ALA A 1 92 ? -9.365 5.030 15.876 1.00 79.81 92 ALA A N 1
ATOM 732 C CA . ALA A 1 92 ? -8.746 5.639 17.046 1.00 79.81 92 ALA A CA 1
ATOM 733 C C . ALA A 1 92 ? -9.750 6.465 17.864 1.00 79.81 92 ALA A C 1
ATOM 735 O O . ALA A 1 92 ? -9.853 6.287 19.079 1.00 79.81 92 ALA A O 1
ATOM 736 N N . LEU A 1 93 ? -10.549 7.308 17.202 1.00 81.94 93 LEU A N 1
ATOM 737 C CA . LEU A 1 93 ? -11.547 8.154 17.857 1.00 81.94 93 LEU A CA 1
ATOM 738 C C . LEU A 1 93 ? -12.645 7.330 18.531 1.00 81.94 93 LEU A C 1
ATOM 740 O O . LEU A 1 93 ? -13.053 7.644 19.649 1.00 81.94 93 LEU A O 1
ATOM 744 N N . SER A 1 94 ? -13.097 6.241 17.904 1.00 76.88 94 SER A N 1
ATOM 745 C CA . SER A 1 94 ? -14.103 5.383 18.531 1.00 76.88 94 SER A CA 1
ATOM 746 C C . SER A 1 94 ? -13.562 4.658 19.771 1.00 76.88 94 SER A C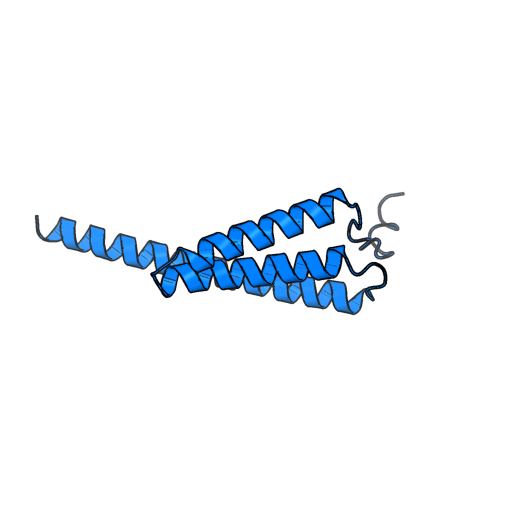 1
ATOM 748 O O . SER A 1 94 ? -14.330 4.420 20.700 1.00 76.88 94 SER A O 1
ATOM 750 N N . ARG A 1 95 ? -12.277 4.270 19.788 1.00 70.31 95 ARG A N 1
ATOM 751 C CA . ARG A 1 95 ? -11.646 3.683 20.983 1.00 70.31 95 ARG A CA 1
ATOM 752 C C . ARG A 1 95 ? -11.510 4.735 22.084 1.00 70.31 95 ARG A C 1
ATOM 754 O O . ARG A 1 95 ? -11.882 4.459 23.217 1.00 70.31 95 ARG A O 1
ATOM 761 N N . GLY A 1 96 ? -11.068 5.948 21.746 1.00 69.88 96 GLY A N 1
ATOM 762 C CA . GLY A 1 96 ? -10.925 7.053 22.701 1.00 69.88 96 GLY A CA 1
ATOM 763 C C . GLY A 1 96 ? -12.234 7.450 23.389 1.00 69.88 96 GLY A C 1
ATOM 764 O O . GLY A 1 96 ? -12.240 7.697 24.593 1.00 69.88 96 GLY A O 1
ATOM 765 N N . ARG A 1 97 ? -13.356 7.444 22.657 1.00 65.81 97 ARG A N 1
ATOM 766 C CA . ARG A 1 97 ? -14.681 7.774 23.211 1.00 65.81 97 ARG A CA 1
ATOM 767 C C . ARG A 1 97 ? -15.138 6.771 24.274 1.00 65.81 97 ARG A C 1
ATOM 769 O O . ARG A 1 97 ? -15.625 7.181 25.319 1.00 65.81 97 ARG A O 1
ATOM 776 N N . SER A 1 98 ? -14.898 5.478 24.045 1.00 61.53 98 SER A N 1
ATOM 777 C CA . SER A 1 98 ? -15.232 4.420 25.008 1.00 61.53 98 SER A CA 1
ATOM 778 C C . SER A 1 98 ? -14.417 4.535 26.302 1.00 61.53 98 SER A C 1
ATOM 780 O O . SER A 1 98 ? -14.949 4.327 27.389 1.00 61.53 98 SER A O 1
ATOM 782 N N . THR A 1 99 ? -13.144 4.927 26.212 1.00 61.62 99 THR A N 1
ATOM 783 C CA . THR A 1 99 ? -12.290 5.126 27.393 1.00 61.62 99 THR A CA 1
ATOM 784 C C . THR A 1 99 ? -12.643 6.399 28.168 1.00 61.62 99 THR A C 1
ATOM 786 O O . THR A 1 99 ? -12.521 6.416 29.390 1.00 61.62 99 THR A O 1
ATOM 789 N N . ALA A 1 100 ? -13.070 7.460 27.474 1.00 63.06 100 ALA A N 1
ATOM 790 C CA . ALA A 1 100 ? -13.478 8.720 28.095 1.00 63.06 100 ALA A CA 1
ATOM 791 C C . ALA A 1 100 ? -14.791 8.577 28.882 1.00 63.06 100 ALA A C 1
ATOM 793 O O . ALA A 1 100 ? -14.875 9.053 30.008 1.00 63.06 100 ALA A O 1
ATOM 794 N N . GLU A 1 101 ? -15.773 7.864 28.327 1.00 59.62 101 GLU A N 1
ATOM 795 C CA . GLU A 1 101 ? -17.049 7.574 28.995 1.00 59.62 101 GLU A CA 1
ATOM 796 C C . GLU A 1 101 ? -16.834 6.746 30.272 1.00 59.62 101 GLU A C 1
ATOM 798 O O . GLU A 1 101 ? -17.329 7.092 31.338 1.00 59.62 101 GLU A O 1
ATOM 803 N N . LYS A 1 102 ? -15.952 5.740 30.215 1.00 58.66 102 LYS A N 1
ATOM 804 C CA . LYS A 1 102 ? -15.611 4.890 31.368 1.00 58.66 102 LYS A CA 1
ATOM 805 C C . LYS A 1 102 ? -14.888 5.620 32.510 1.00 58.66 102 LYS A C 1
ATOM 807 O O . LYS A 1 102 ? -14.828 5.096 33.614 1.00 58.66 102 LYS A O 1
ATOM 812 N N . LYS A 1 103 ? -14.294 6.786 32.239 1.00 58.38 103 LYS A N 1
ATOM 813 C CA . LYS A 1 103 ? -13.638 7.643 33.242 1.00 58.38 103 LYS A CA 1
ATOM 814 C C . LYS A 1 103 ? -14.578 8.678 33.859 1.00 58.38 103 LYS A C 1
ATOM 816 O O . LYS A 1 103 ? -14.206 9.263 34.864 1.00 58.38 103 LYS A O 1
ATOM 821 N N . ALA A 1 104 ? -15.725 8.943 33.237 1.00 62.94 104 ALA A N 1
ATOM 822 C CA . ALA A 1 104 ? -16.732 9.864 33.759 1.00 62.94 104 ALA A CA 1
ATOM 823 C C . ALA A 1 104 ? -17.707 9.180 34.737 1.00 62.94 104 ALA A C 1
ATOM 825 O O . ALA A 1 104 ? -18.381 9.869 35.494 1.00 62.94 104 ALA A O 1
ATOM 826 N N . ASP A 1 105 ? -17.758 7.844 34.718 1.00 55.84 105 ASP A N 1
ATOM 827 C CA . ASP A 1 105 ? -18.596 6.995 35.583 1.00 55.84 105 ASP A CA 1
ATOM 828 C C . ASP A 1 105 ? -17.862 6.467 36.842 1.00 55.84 105 ASP A C 1
ATOM 830 O O . ASP A 1 105 ? -18.424 5.691 37.612 1.00 55.84 105 ASP A O 1
ATOM 834 N N . VAL A 1 106 ? -16.593 6.849 37.048 1.00 53.03 106 VAL A N 1
ATOM 835 C CA . VAL A 1 106 ? -15.772 6.507 38.232 1.00 53.03 106 VAL A CA 1
ATOM 836 C C . VAL A 1 106 ? -15.431 7.780 38.986 1.00 53.03 106 VAL A C 1
ATOM 838 O O . VAL A 1 106 ? -15.577 7.776 40.227 1.00 53.03 106 VAL A O 1
#

Sequence (106 aa):
MSYAHVRQGEFTWSHDLLSIVTYAVWVLLIAGLISETRCLRERLFFVLVFANFTLGFVLAVWAEAPFEMVRKVREISSALWALAAIASLVVALSRGRSTAEKKADV

Foldseek 3Di:
DPCPVVVVPPPQLALPPVQLVVLVVLLVVLVVVLVPDPDPLVNVLSVLVNVLSVLSNVVSNCRPDDPVSVVVSVVSSVVSVVVSVVSVVVVVVVVVVVVVVVVVVD

Secondary structure (DSSP, 8-state):
--SHHHHTT-------HHHHHHHHHHHHHHHHHHHH---HHHHHHHHHHHHHHHHHHHHHH-TT--HHHHHHHHHHHHHHHHHHHHHHHHHHHHHHHHHHHHHH--

Radius of gyration: 18.99 Å; chains: 1; bounding box: 41×34×59 Å